Protein AF-A0A2X2IEU6-F1 (afdb_monomer_lite)

Radius of gyration: 15.64 Å; chains: 1; bounding box: 37×18×45 Å

Foldseek 3Di:
DVVLLVVLCVPPVDPQLSLQLLLQLLVPCLPPDDLDDDPVVVVSVVVSVVSSVVSSVCSVVVHHDECVDDLGHNGSVSSVVSSCCCVVPVCVVVVVVSVVVVVVVVD

Sequence (107 aa):
MGAAAGMAWLVDGRYETISMAISSMIGDVSGMICDGASNSCAMKVSTSASAAWKAVLMALDDTAVTGNEGIVAHNVEQSIANLCALASHSMQQTDRQIIEIMASKAR

Organism: Shigella dysenteriae (NCBI:txid622)

InterPro domains:
  IPR005130 Serine dehydratase-like, alpha subunit [PF03313] (2-99)
  IPR021144 Uncharacterised protein family UPF0597 [PTHR30501] (1-106)

pLDDT: mean 95.65, std 4.92, range [55.56, 98.75]

Structure (mmCIF, N/CA/C/O backbone):
data_AF-A0A2X2IEU6-F1
#
_entry.id   AF-A0A2X2IEU6-F1
#
loop_
_atom_site.group_PDB
_atom_site.id
_atom_site.type_symbol
_atom_site.label_atom_id
_atom_site.label_alt_id
_atom_site.label_comp_id
_atom_site.label_asym_id
_atom_site.label_entity_id
_atom_site.label_seq_id
_atom_site.pdbx_PDB_ins_code
_atom_site.Cartn_x
_atom_site.Cartn_y
_atom_site.Cartn_z
_atom_site.occupancy
_atom_site.B_iso_or_equiv
_atom_site.auth_seq_id
_atom_site.auth_comp_id
_atom_site.auth_asym_id
_atom_site.auth_atom_id
_atom_site.pdbx_PDB_model_num
ATOM 1 N N . MET A 1 1 ? 2.238 3.052 -0.839 1.00 94.12 1 MET A N 1
ATOM 2 C CA . MET A 1 1 ? 2.327 3.201 -2.312 1.00 94.12 1 MET A CA 1
ATOM 3 C C . MET A 1 1 ? 3.433 4.171 -2.706 1.00 94.12 1 MET A C 1
ATOM 5 O O . MET A 1 1 ? 4.377 3.719 -3.330 1.00 94.12 1 MET A O 1
ATOM 9 N N . GLY A 1 2 ? 3.414 5.437 -2.263 1.00 96.56 2 GLY A N 1
ATOM 10 C CA . GLY A 1 2 ? 4.483 6.403 -2.589 1.00 96.56 2 GLY A CA 1
ATOM 11 C C . GLY A 1 2 ? 5.908 5.938 -2.248 1.00 96.56 2 GLY A C 1
ATOM 12 O O . GLY A 1 2 ? 6.804 6.070 -3.070 1.00 96.56 2 GLY A O 1
ATOM 13 N N . ALA A 1 3 ? 6.108 5.295 -1.090 1.00 97.62 3 ALA A N 1
ATOM 14 C CA . ALA A 1 3 ? 7.406 4.706 -0.741 1.00 97.62 3 ALA A CA 1
ATOM 15 C C . ALA A 1 3 ? 7.861 3.616 -1.734 1.00 97.62 3 ALA A C 1
ATOM 17 O O . ALA A 1 3 ? 9.026 3.594 -2.111 1.00 97.62 3 ALA A O 1
ATOM 18 N N . ALA A 1 4 ? 6.950 2.750 -2.196 1.00 98.19 4 ALA A N 1
ATOM 19 C CA . ALA A 1 4 ? 7.260 1.727 -3.198 1.00 98.19 4 ALA A CA 1
ATOM 20 C C . ALA A 1 4 ? 7.665 2.363 -4.535 1.00 98.19 4 ALA A C 1
ATOM 22 O O . ALA A 1 4 ? 8.663 1.963 -5.118 1.00 98.19 4 ALA A O 1
ATOM 23 N N . ALA A 1 5 ? 6.947 3.403 -4.972 1.00 98.19 5 ALA A N 1
ATOM 24 C CA . ALA A 1 5 ? 7.280 4.147 -6.185 1.00 98.19 5 ALA A CA 1
ATOM 25 C C . ALA A 1 5 ? 8.669 4.801 -6.101 1.00 98.19 5 ALA A C 1
ATOM 27 O O . ALA A 1 5 ? 9.468 4.671 -7.022 1.00 98.19 5 ALA A O 1
ATOM 28 N N . GLY A 1 6 ? 8.984 5.449 -4.974 1.00 98.38 6 GLY A N 1
ATOM 29 C CA . GLY A 1 6 ? 10.301 6.048 -4.750 1.00 98.38 6 GLY A CA 1
ATOM 30 C C . GLY A 1 6 ? 11.426 5.010 -4.721 1.00 98.38 6 GLY A C 1
ATOM 31 O O . GLY A 1 6 ? 12.460 5.215 -5.348 1.00 98.38 6 GLY A O 1
ATOM 32 N N . MET A 1 7 ? 11.215 3.875 -4.048 1.00 98.44 7 MET A N 1
ATOM 33 C CA . MET A 1 7 ? 12.183 2.772 -4.038 1.00 98.44 7 MET A CA 1
ATOM 34 C C . MET A 1 7 ? 12.387 2.179 -5.439 1.00 98.44 7 MET A C 1
ATOM 36 O O . MET A 1 7 ? 13.527 2.037 -5.864 1.00 98.44 7 MET A O 1
ATOM 40 N N . ALA A 1 8 ? 11.310 1.890 -6.178 1.00 98.44 8 ALA A N 1
ATOM 41 C CA . ALA A 1 8 ? 11.387 1.383 -7.550 1.00 98.44 8 ALA A CA 1
ATOM 42 C C . ALA A 1 8 ? 12.123 2.356 -8.484 1.00 98.44 8 ALA A C 1
ATOM 44 O O . ALA A 1 8 ? 12.977 1.937 -9.264 1.00 98.44 8 ALA A O 1
ATOM 45 N N . TRP A 1 9 ? 11.856 3.661 -8.360 1.00 98.38 9 TRP A N 1
ATOM 46 C CA . TRP A 1 9 ? 12.566 4.686 -9.124 1.00 98.38 9 TRP A CA 1
ATOM 47 C C . TRP A 1 9 ? 14.068 4.695 -8.830 1.00 98.38 9 TRP A C 1
ATOM 49 O O . TRP A 1 9 ? 14.872 4.750 -9.753 1.00 98.38 9 TRP A O 1
ATOM 59 N N . LEU A 1 10 ? 14.455 4.630 -7.553 1.00 98.44 10 LEU A N 1
ATOM 60 C CA . LEU A 1 10 ? 15.865 4.653 -7.158 1.00 98.44 10 LEU A CA 1
ATOM 61 C C . LEU A 1 10 ? 16.624 3.390 -7.580 1.00 98.44 10 LEU A C 1
ATOM 63 O O . LEU A 1 10 ? 17.816 3.481 -7.862 1.00 98.44 10 LEU A O 1
ATOM 67 N N . VAL A 1 11 ? 15.963 2.230 -7.580 1.00 97.38 11 VAL A N 1
ATOM 68 C CA . VAL A 1 11 ? 16.615 0.941 -7.859 1.00 97.38 11 VAL A CA 1
ATOM 69 C C . VAL A 1 11 ? 16.688 0.636 -9.356 1.00 97.38 11 VAL A C 1
ATOM 71 O O . VAL A 1 11 ? 17.712 0.138 -9.810 1.00 97.38 11 VAL A O 1
ATOM 74 N N . ASP A 1 12 ? 15.636 0.932 -10.119 1.00 97.44 12 ASP A N 1
ATOM 75 C CA . ASP A 1 12 ? 15.520 0.506 -11.523 1.00 97.44 12 ASP A CA 1
ATOM 76 C C . ASP A 1 12 ? 15.116 1.640 -12.479 1.00 97.44 12 ASP A C 1
ATOM 78 O O . ASP A 1 12 ? 15.399 1.586 -13.672 1.00 97.44 12 ASP A O 1
ATOM 82 N N . GLY A 1 13 ? 14.481 2.707 -11.982 1.00 95.50 13 GLY A N 1
ATOM 83 C CA . GLY A 1 13 ? 14.197 3.922 -12.763 1.00 95.50 13 GLY A CA 1
ATOM 84 C C . GLY A 1 13 ? 13.159 3.767 -13.883 1.00 95.50 13 GLY A C 1
ATOM 85 O O . GLY A 1 13 ? 12.807 4.754 -14.527 1.00 95.50 13 GLY A O 1
ATOM 86 N N . ARG A 1 14 ? 12.637 2.558 -14.117 1.00 97.56 14 ARG A N 1
ATOM 87 C CA . ARG A 1 14 ? 11.601 2.283 -15.119 1.00 97.56 14 ARG A CA 1
ATOM 88 C C . ARG A 1 14 ? 10.208 2.597 -14.585 1.00 97.56 14 ARG A C 1
ATOM 90 O O . ARG A 1 14 ? 9.863 2.272 -13.444 1.00 97.56 14 ARG A O 1
ATOM 97 N N . TYR A 1 15 ? 9.378 3.188 -15.442 1.00 97.62 15 TYR A N 1
ATOM 98 C CA . TYR A 1 15 ? 7.972 3.442 -15.126 1.00 97.62 15 TYR A CA 1
ATOM 99 C C . TYR A 1 15 ? 7.210 2.132 -14.896 1.00 97.62 15 TYR A C 1
ATOM 101 O O . TYR A 1 15 ? 6.369 2.052 -14.004 1.00 97.62 15 TYR A O 1
ATOM 109 N N . GLU A 1 16 ? 7.543 1.089 -15.651 1.00 98.00 16 GLU A N 1
ATOM 110 C CA . GLU A 1 16 ? 6.931 -0.235 -15.574 1.00 98.00 16 GLU A CA 1
ATOM 111 C C . GLU A 1 16 ? 7.097 -0.837 -14.176 1.00 98.00 16 GLU A C 1
ATOM 113 O O . GLU A 1 16 ? 6.122 -1.289 -13.578 1.00 98.00 16 GLU A O 1
ATOM 118 N N . T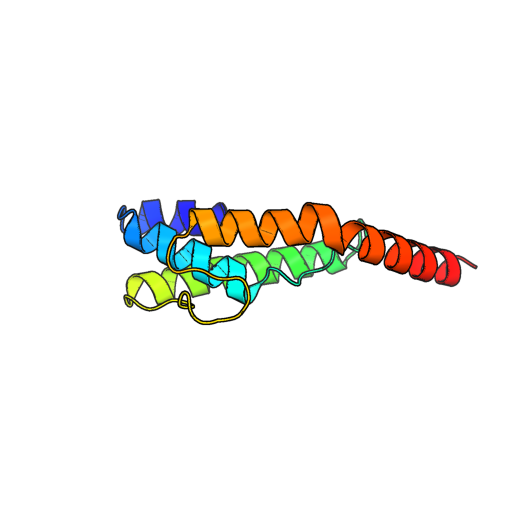HR A 1 17 ? 8.298 -0.751 -13.604 1.00 98.38 17 THR A N 1
ATOM 119 C CA . THR A 1 17 ? 8.599 -1.248 -12.253 1.00 98.38 17 THR A CA 1
ATOM 120 C C . THR A 1 17 ? 7.835 -0.477 -11.186 1.00 98.38 17 THR A C 1
ATOM 122 O O . THR A 1 17 ? 7.295 -1.067 -10.250 1.00 98.38 17 THR A O 1
ATOM 125 N N . ILE A 1 18 ? 7.708 0.843 -11.346 1.00 98.50 18 ILE A N 1
ATOM 126 C CA . ILE A 1 18 ? 6.872 1.667 -10.464 1.00 98.50 18 ILE A CA 1
ATOM 127 C C . ILE A 1 18 ? 5.402 1.254 -10.574 1.00 98.50 18 ILE A C 1
ATOM 129 O O . ILE A 1 18 ? 4.744 1.051 -9.554 1.00 98.50 18 ILE A O 1
ATOM 133 N N . SER A 1 19 ? 4.894 1.113 -11.797 1.00 98.25 19 SER A N 1
ATOM 134 C CA . SER A 1 19 ? 3.512 0.729 -12.093 1.00 98.25 19 SER A CA 1
ATOM 135 C C . SER A 1 19 ? 3.164 -0.636 -11.487 1.00 98.25 19 SER A C 1
ATOM 137 O O . SER A 1 19 ? 2.153 -0.773 -10.790 1.00 98.25 19 SER A O 1
ATOM 139 N N . MET A 1 20 ? 4.047 -1.625 -11.657 1.00 98.50 20 MET A N 1
ATOM 140 C CA . MET A 1 20 ? 3.934 -2.965 -11.073 1.00 98.50 20 MET A CA 1
ATOM 141 C C . MET A 1 20 ? 3.974 -2.941 -9.541 1.00 98.50 20 MET A C 1
ATOM 143 O O . MET A 1 20 ? 3.139 -3.575 -8.885 1.00 98.50 20 MET A O 1
ATOM 147 N N . ALA A 1 21 ? 4.891 -2.168 -8.953 1.00 98.56 21 ALA A N 1
ATOM 148 C CA . ALA A 1 21 ? 5.010 -2.047 -7.503 1.00 98.56 21 ALA A CA 1
ATOM 149 C C . ALA A 1 21 ? 3.783 -1.355 -6.882 1.00 98.56 21 ALA A C 1
ATOM 151 O O . ALA A 1 21 ? 3.280 -1.789 -5.843 1.00 98.56 21 ALA A O 1
ATOM 152 N N . ILE A 1 22 ? 3.258 -0.300 -7.514 1.00 98.44 22 ILE A N 1
ATOM 153 C CA . ILE A 1 22 ? 2.029 0.367 -7.065 1.00 98.44 22 ILE A CA 1
ATOM 154 C C . ILE A 1 22 ? 0.832 -0.580 -7.189 1.00 98.44 22 ILE A C 1
ATOM 156 O O . ILE A 1 22 ? 0.076 -0.708 -6.228 1.00 98.44 22 ILE A O 1
ATOM 160 N N . SER A 1 23 ? 0.679 -1.273 -8.320 1.00 98.31 23 SER A N 1
ATOM 161 C CA . SER A 1 23 ? -0.430 -2.213 -8.545 1.00 98.31 23 SER A CA 1
ATOM 162 C C . SER A 1 23 ? -0.430 -3.342 -7.510 1.00 98.31 23 SER A C 1
ATOM 164 O O . SER A 1 23 ? -1.453 -3.607 -6.877 1.00 98.31 23 SER A O 1
ATOM 166 N N . SER A 1 24 ? 0.742 -3.913 -7.223 1.00 98.31 24 SER A N 1
ATOM 167 C CA . SER A 1 24 ? 0.907 -4.916 -6.164 1.00 98.31 24 SER A CA 1
ATOM 168 C C . SER A 1 24 ? 0.586 -4.363 -4.776 1.00 98.31 24 SER A C 1
ATOM 170 O O . SER A 1 24 ? -0.083 -5.028 -3.990 1.00 98.31 24 SER A O 1
ATOM 172 N N . MET A 1 25 ? 0.980 -3.122 -4.475 1.00 98.19 25 MET A N 1
ATOM 173 C CA . MET A 1 25 ? 0.609 -2.467 -3.216 1.00 98.19 25 MET A CA 1
ATOM 174 C C . MET A 1 25 ? -0.902 -2.250 -3.078 1.00 98.19 25 MET A C 1
ATOM 176 O O . MET A 1 25 ? -1.431 -2.358 -1.971 1.00 98.19 25 MET A O 1
ATOM 180 N N . ILE A 1 26 ? -1.601 -1.929 -4.170 1.00 98.12 26 ILE A N 1
ATOM 181 C CA . ILE A 1 26 ? -3.064 -1.788 -4.174 1.00 98.12 26 ILE A CA 1
ATOM 182 C C . ILE A 1 26 ? -3.723 -3.140 -3.884 1.00 98.12 26 ILE A C 1
ATOM 184 O O . ILE A 1 26 ? -4.647 -3.198 -3.073 1.00 98.12 26 ILE A O 1
ATOM 188 N N . GLY A 1 27 ? -3.222 -4.227 -4.471 1.00 96.75 27 GLY A N 1
ATOM 189 C CA . GLY A 1 27 ? -3.701 -5.578 -4.169 1.00 96.75 27 GLY A CA 1
ATOM 190 C C . GLY A 1 27 ? -3.408 -6.042 -2.734 1.00 96.75 27 GLY A C 1
ATOM 191 O O . GLY A 1 27 ? -4.230 -6.733 -2.144 1.00 96.75 27 GLY A O 1
ATOM 192 N N . ASP A 1 28 ? -2.269 -5.648 -2.158 1.00 96.56 28 ASP A N 1
ATOM 193 C CA . ASP A 1 28 ? -1.781 -6.172 -0.871 1.00 96.56 28 ASP A CA 1
ATOM 194 C C . ASP A 1 28 ? -2.390 -5.467 0.354 1.00 96.56 28 ASP A C 1
ATOM 196 O O . ASP A 1 28 ? -2.836 -6.120 1.295 1.00 96.56 28 ASP A O 1
ATOM 200 N N . VAL A 1 29 ? -2.423 -4.126 0.369 1.00 96.19 29 VAL A N 1
ATOM 201 C CA . VAL A 1 29 ? -2.721 -3.360 1.602 1.00 96.19 29 VAL A CA 1
ATOM 202 C C . VAL A 1 29 ? -3.925 -2.417 1.511 1.00 96.19 29 VAL A C 1
ATOM 204 O O . VAL A 1 29 ? -4.183 -1.675 2.458 1.00 96.19 29 VAL A O 1
ATOM 207 N N . SER A 1 30 ? -4.696 -2.438 0.419 1.00 94.19 30 SER A N 1
ATOM 208 C CA . SER A 1 30 ? -5.877 -1.565 0.249 1.00 94.19 30 SER A CA 1
ATOM 209 C C . SER A 1 30 ? -6.964 -1.751 1.316 1.00 94.19 30 SER A C 1
ATOM 211 O O . SER A 1 30 ? -7.679 -0.803 1.625 1.00 94.19 30 SER A O 1
ATOM 213 N N . GLY A 1 31 ? -7.067 -2.944 1.911 1.00 90.00 31 GLY A N 1
ATOM 214 C CA . GLY A 1 31 ? -8.034 -3.264 2.968 1.00 90.00 31 GLY A CA 1
ATOM 215 C C . GLY A 1 31 ? -7.611 -2.861 4.384 1.00 90.00 31 GLY A C 1
ATOM 216 O O . GLY A 1 31 ? -8.297 -3.200 5.345 1.00 90.00 31 GLY A O 1
ATOM 217 N N . MET A 1 32 ? -6.474 -2.182 4.552 1.00 94.06 32 MET A N 1
ATOM 218 C CA . MET A 1 32 ? -6.014 -1.736 5.865 1.00 94.06 32 MET A CA 1
ATOM 219 C C . MET A 1 32 ? -6.907 -0.608 6.399 1.00 94.06 32 MET A C 1
ATOM 221 O O . MET A 1 32 ? -6.967 0.483 5.840 1.00 94.06 32 MET A O 1
ATOM 225 N N . ILE A 1 33 ? -7.582 -0.864 7.517 1.00 93.69 33 ILE A N 1
ATOM 226 C CA . ILE A 1 33 ? -8.562 0.059 8.100 1.00 93.69 33 ILE A CA 1
ATOM 227 C C . ILE A 1 33 ? -7.882 1.081 9.020 1.00 93.69 33 ILE A C 1
ATOM 229 O O . ILE A 1 33 ? -7.001 0.727 9.809 1.00 93.69 33 ILE A O 1
ATOM 233 N N . CYS A 1 34 ? -8.326 2.339 8.979 1.00 91.81 34 CYS A N 1
ATOM 234 C CA . CYS A 1 34 ? -7.958 3.358 9.962 1.00 91.81 34 CYS A CA 1
ATOM 235 C C . CYS A 1 34 ? -8.958 3.351 11.129 1.00 91.81 34 CYS A C 1
ATOM 237 O O . CYS A 1 34 ? -10.120 3.675 10.937 1.00 91.81 34 CYS A O 1
ATOM 239 N N . ASP A 1 35 ? -8.508 2.989 12.330 1.00 91.06 35 ASP A N 1
ATOM 240 C CA . ASP A 1 35 ? -9.310 2.921 13.562 1.00 91.06 35 ASP A CA 1
ATOM 241 C C . ASP A 1 35 ? -8.873 3.972 14.601 1.00 91.06 35 ASP A C 1
ATOM 243 O O . ASP A 1 35 ? -9.030 3.789 15.808 1.00 91.06 35 ASP A O 1
ATOM 247 N N . GLY A 1 36 ? -8.303 5.082 14.121 1.00 86.38 36 GLY A N 1
ATOM 248 C CA . GLY A 1 36 ? -7.800 6.180 14.944 1.00 86.38 36 GLY A CA 1
ATOM 249 C C . GLY A 1 36 ? -6.346 6.018 15.399 1.00 86.38 36 GLY A C 1
ATOM 250 O O . GLY A 1 36 ? -5.690 5.003 15.159 1.00 86.38 36 GLY A O 1
ATOM 251 N N . ALA A 1 37 ? -5.820 7.062 16.047 1.00 85.81 37 ALA A N 1
ATOM 252 C CA . ALA A 1 37 ? -4.451 7.084 16.556 1.00 85.81 37 ALA A CA 1
ATOM 253 C C . ALA A 1 37 ? -4.299 6.101 17.727 1.00 85.81 37 ALA A C 1
ATOM 255 O O . ALA A 1 37 ? -4.738 6.366 18.845 1.00 85.81 37 ALA A O 1
ATOM 256 N N . SER A 1 38 ? -3.681 4.954 17.460 1.00 87.19 38 SER A N 1
ATOM 257 C CA . SER A 1 38 ? -3.473 3.889 18.439 1.00 87.19 38 SER A CA 1
ATOM 258 C C . SER A 1 38 ? -2.138 3.179 18.204 1.00 87.19 38 SER A C 1
ATOM 260 O O . SER A 1 38 ? -1.452 3.418 17.208 1.00 87.19 38 SER A O 1
ATOM 262 N N . ASN A 1 39 ? -1.776 2.246 19.088 1.00 92.19 39 ASN A N 1
ATOM 263 C CA . ASN A 1 39 ? -0.588 1.405 18.902 1.00 92.19 39 ASN A CA 1
ATOM 264 C C . ASN A 1 39 ? -0.624 0.618 17.576 1.00 92.19 39 ASN A C 1
ATOM 266 O O . ASN A 1 39 ? 0.429 0.290 17.025 1.00 92.19 39 ASN A O 1
ATOM 270 N N . SER A 1 40 ? -1.819 0.362 17.022 1.00 92.69 40 SER A N 1
ATOM 271 C CA . SER A 1 40 ? -1.971 -0.324 15.735 1.00 92.69 40 SER A CA 1
ATOM 272 C C . SER A 1 40 ? -1.399 0.493 14.566 1.00 92.69 40 SER A C 1
ATOM 274 O O . SER A 1 40 ? -0.993 -0.095 13.566 1.00 92.69 40 SER A O 1
ATOM 276 N N . CYS A 1 41 ? -1.268 1.823 14.693 1.00 95.00 41 CYS A N 1
ATOM 277 C CA . CYS A 1 41 ? -0.663 2.674 13.665 1.00 95.00 41 CYS A CA 1
ATOM 278 C C . CYS A 1 41 ? 0.793 2.281 13.380 1.00 95.00 41 CYS A C 1
ATOM 280 O O . CYS A 1 41 ? 1.173 2.158 12.218 1.00 95.00 41 CYS A O 1
ATOM 282 N N . ALA A 1 42 ? 1.597 2.025 14.417 1.00 95.00 42 ALA A N 1
ATOM 283 C CA . ALA A 1 42 ? 2.991 1.610 14.245 1.00 95.00 42 ALA A CA 1
ATOM 284 C C . ALA A 1 42 ? 3.094 0.250 13.534 1.00 95.00 42 ALA A C 1
ATOM 286 O O . ALA A 1 42 ? 3.921 0.074 12.638 1.00 95.00 42 ALA A O 1
ATOM 287 N N . MET A 1 43 ? 2.202 -0.688 13.876 1.00 95.06 43 MET A N 1
ATOM 288 C CA . MET A 1 43 ? 2.120 -1.989 13.205 1.00 95.06 43 MET A CA 1
ATOM 289 C C . MET A 1 43 ? 1.751 -1.832 11.727 1.00 95.06 43 MET A C 1
ATOM 291 O O . MET A 1 43 ? 2.426 -2.384 10.866 1.00 95.06 43 MET A O 1
ATOM 295 N N . LYS A 1 44 ? 0.736 -1.018 11.420 1.00 96.06 44 LYS A N 1
ATOM 296 C CA . LYS A 1 44 ? 0.280 -0.725 10.051 1.00 96.06 44 LYS A CA 1
ATOM 297 C C . LYS A 1 44 ? 1.367 -0.075 9.199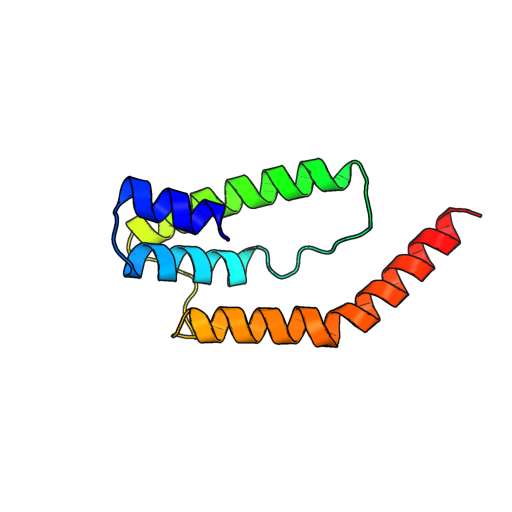 1.00 96.06 44 LYS A C 1
ATOM 299 O O . LYS A 1 44 ? 1.527 -0.438 8.033 1.00 96.06 44 LYS A O 1
ATOM 304 N N . VAL A 1 45 ? 2.149 0.835 9.783 1.00 95.25 45 VAL A N 1
ATOM 305 C CA . VAL A 1 45 ? 3.322 1.434 9.127 1.00 95.25 45 VAL A CA 1
ATOM 306 C C . VAL A 1 45 ? 4.376 0.368 8.833 1.00 95.25 45 VAL A C 1
ATOM 308 O O . VAL A 1 45 ? 4.837 0.284 7.697 1.00 95.25 45 VAL A O 1
ATOM 311 N N . SER A 1 46 ? 4.718 -0.476 9.812 1.00 96.75 46 SER A N 1
ATOM 312 C CA . SER A 1 46 ? 5.681 -1.569 9.624 1.00 96.75 46 SER A CA 1
ATOM 313 C C . SER A 1 46 ? 5.234 -2.536 8.522 1.00 96.75 46 SER A C 1
ATOM 315 O O . SER A 1 46 ? 5.989 -2.768 7.578 1.00 96.75 46 SER A O 1
ATOM 317 N N . THR A 1 47 ? 3.986 -3.010 8.570 1.00 96.94 47 THR A N 1
ATOM 318 C CA . THR A 1 47 ? 3.401 -3.864 7.528 1.00 96.94 47 THR A CA 1
ATOM 319 C C . THR A 1 47 ? 3.438 -3.185 6.161 1.00 96.94 47 THR A C 1
ATOM 321 O O . THR A 1 47 ? 3.855 -3.806 5.189 1.00 96.94 47 THR A O 1
ATOM 324 N N . SER A 1 48 ? 3.069 -1.903 6.078 1.00 97.25 48 SER A N 1
ATOM 325 C CA . SER A 1 48 ? 3.075 -1.152 4.816 1.00 97.25 48 SER A CA 1
ATOM 326 C C . SER A 1 48 ? 4.480 -0.975 4.238 1.00 97.25 48 SER A C 1
ATOM 328 O O . SER A 1 48 ? 4.643 -1.015 3.020 1.00 97.25 48 SER A O 1
ATOM 330 N N . ALA A 1 49 ? 5.496 -0.783 5.083 1.00 97.94 49 ALA A N 1
ATOM 331 C CA . ALA A 1 49 ? 6.885 -0.676 4.646 1.00 97.94 49 ALA A CA 1
ATOM 332 C C . ALA A 1 49 ? 7.407 -2.017 4.107 1.00 97.94 49 ALA A C 1
ATOM 334 O O . ALA A 1 49 ? 7.996 -2.060 3.026 1.00 97.94 49 ALA A O 1
ATOM 335 N N . SER A 1 50 ? 7.130 -3.120 4.811 1.00 98.00 50 SER A N 1
ATOM 336 C CA . SER A 1 50 ? 7.478 -4.469 4.351 1.00 98.00 50 SER A CA 1
ATOM 337 C C . SER A 1 50 ? 6.761 -4.832 3.048 1.00 98.00 50 SER A C 1
ATOM 339 O O . SER A 1 50 ? 7.396 -5.336 2.124 1.00 98.00 50 SER A O 1
ATOM 341 N N . ALA A 1 51 ? 5.466 -4.523 2.945 1.00 98.31 51 ALA A N 1
ATOM 342 C CA . ALA A 1 51 ? 4.678 -4.694 1.728 1.00 98.31 51 ALA A CA 1
ATOM 343 C C . ALA A 1 51 ? 5.248 -3.877 0.559 1.00 98.31 51 ALA A C 1
ATOM 345 O O . ALA A 1 51 ? 5.386 -4.398 -0.545 1.00 98.31 51 ALA A O 1
ATOM 346 N N . ALA A 1 52 ? 5.650 -2.625 0.809 1.00 98.44 52 ALA A N 1
ATOM 347 C CA . ALA A 1 52 ? 6.237 -1.762 -0.212 1.00 98.44 52 ALA A CA 1
ATOM 348 C C . ALA A 1 52 ? 7.521 -2.356 -0.787 1.00 98.44 52 ALA A C 1
ATOM 350 O O . ALA A 1 52 ? 7.676 -2.394 -2.003 1.00 98.44 52 ALA A O 1
ATOM 351 N N . TRP A 1 53 ? 8.419 -2.846 0.069 1.00 98.31 53 TRP A N 1
ATOM 352 C CA . TRP A 1 53 ? 9.648 -3.477 -0.404 1.00 98.31 53 TRP A CA 1
ATOM 353 C C . TRP A 1 53 ? 9.377 -4.803 -1.123 1.00 98.31 53 TRP A C 1
ATOM 355 O O . TRP A 1 53 ? 9.929 -5.033 -2.195 1.00 98.31 53 TRP A O 1
ATOM 365 N N . LYS A 1 54 ? 8.461 -5.631 -0.602 1.00 98.50 54 LYS A N 1
ATOM 366 C CA . LYS A 1 54 ? 8.000 -6.864 -1.264 1.00 98.50 54 LYS A CA 1
ATOM 367 C C . LYS A 1 54 ? 7.481 -6.584 -2.680 1.00 98.50 54 LYS A C 1
ATOM 369 O O . LYS A 1 54 ? 7.887 -7.262 -3.614 1.00 98.50 54 LYS A O 1
ATOM 374 N N . ALA A 1 55 ? 6.633 -5.571 -2.846 1.00 98.56 55 ALA A N 1
ATOM 375 C CA . ALA A 1 55 ? 6.077 -5.187 -4.142 1.00 98.56 55 ALA A CA 1
ATOM 376 C C . ALA A 1 55 ? 7.150 -4.701 -5.129 1.00 98.56 55 ALA A C 1
ATOM 378 O O . ALA A 1 55 ? 7.062 -4.996 -6.317 1.00 98.56 55 ALA A O 1
ATOM 379 N N . VAL A 1 56 ? 8.170 -3.984 -4.645 1.00 98.75 56 VAL A N 1
ATOM 380 C CA . VAL A 1 56 ? 9.315 -3.579 -5.474 1.00 98.75 56 VAL A CA 1
ATOM 381 C C . VAL A 1 56 ? 10.132 -4.794 -5.898 1.00 98.75 56 VAL A C 1
ATOM 383 O O . VAL A 1 56 ? 10.444 -4.911 -7.073 1.00 98.75 56 VAL A O 1
ATOM 386 N N . LEU A 1 57 ? 10.433 -5.722 -4.985 1.00 98.56 57 LEU A N 1
ATOM 387 C CA . LEU A 1 57 ? 11.151 -6.954 -5.327 1.00 98.56 57 LEU A CA 1
ATOM 388 C C . LEU A 1 57 ? 10.409 -7.789 -6.374 1.00 98.56 57 LEU A C 1
ATOM 390 O O . LEU A 1 57 ? 11.037 -8.267 -7.309 1.00 98.56 57 LEU A O 1
ATOM 394 N N . MET A 1 58 ? 9.086 -7.922 -6.247 1.00 98.50 58 MET A N 1
ATOM 395 C CA . MET A 1 58 ? 8.263 -8.589 -7.262 1.00 98.50 58 MET A CA 1
ATOM 396 C C . MET A 1 58 ? 8.365 -7.878 -8.614 1.00 98.50 58 MET A C 1
ATOM 398 O O . MET A 1 58 ? 8.631 -8.518 -9.625 1.00 98.50 58 MET A O 1
ATOM 402 N N . ALA A 1 59 ? 8.232 -6.549 -8.624 1.00 98.38 59 ALA A N 1
ATOM 403 C CA . ALA A 1 59 ? 8.319 -5.760 -9.848 1.00 98.38 59 ALA A CA 1
ATOM 404 C C . ALA A 1 59 ? 9.699 -5.857 -10.525 1.00 98.38 59 ALA A C 1
ATOM 406 O O . ALA A 1 59 ? 9.777 -5.850 -11.748 1.00 98.38 59 ALA A O 1
ATOM 407 N N . LEU A 1 60 ? 10.782 -5.964 -9.749 1.00 98.38 60 LEU A N 1
ATOM 408 C CA . LEU A 1 60 ? 12.135 -6.199 -10.269 1.00 98.38 60 LEU A CA 1
ATOM 409 C C . LEU A 1 60 ? 12.305 -7.600 -10.875 1.00 98.38 60 LEU A C 1
ATOM 411 O O . LEU A 1 60 ? 13.169 -7.784 -11.724 1.00 98.38 60 LEU A O 1
ATOM 415 N N . ASP A 1 61 ? 11.484 -8.561 -10.452 1.00 98.12 61 ASP A N 1
ATOM 416 C CA . ASP A 1 61 ? 11.374 -9.910 -11.024 1.00 98.12 61 ASP A CA 1
ATOM 417 C C . ASP A 1 61 ? 10.349 -9.967 -12.179 1.00 98.12 61 ASP A C 1
ATOM 419 O O . ASP A 1 61 ? 9.901 -11.039 -12.570 1.00 98.12 61 ASP A O 1
ATOM 423 N N . ASP A 1 62 ? 9.921 -8.806 -12.698 1.00 97.56 62 ASP A N 1
ATOM 424 C CA . ASP A 1 62 ? 8.867 -8.656 -13.710 1.00 97.56 62 ASP A CA 1
ATOM 425 C C . ASP A 1 62 ? 7.545 -9.368 -13.329 1.00 97.56 62 ASP A C 1
ATOM 427 O O . ASP A 1 62 ? 6.774 -9.822 -14.181 1.00 97.56 62 ASP A O 1
ATOM 431 N N . THR A 1 63 ? 7.248 -9.436 -12.025 1.00 97.56 63 THR A N 1
ATOM 432 C CA . THR A 1 63 ? 5.996 -9.976 -11.478 1.00 97.56 63 THR A CA 1
ATOM 433 C C . THR A 1 63 ? 5.214 -8.928 -10.687 1.00 97.56 63 THR A C 1
ATOM 435 O O . THR A 1 63 ? 5.760 -8.036 -10.039 1.00 97.56 63 THR A O 1
ATOM 438 N N . ALA A 1 64 ? 3.885 -9.022 -10.726 1.00 97.62 64 ALA A N 1
ATOM 439 C CA . ALA A 1 64 ? 2.995 -8.138 -9.980 1.00 97.62 64 ALA A CA 1
ATOM 440 C C . ALA A 1 64 ? 1.618 -8.776 -9.787 1.00 97.62 64 ALA A C 1
ATOM 442 O O . ALA A 1 64 ? 1.265 -9.729 -10.483 1.00 97.62 64 ALA A O 1
ATOM 443 N N . VAL A 1 65 ? 0.811 -8.200 -8.892 1.00 97.12 65 VAL A N 1
ATOM 444 C CA . VAL A 1 65 ? -0.646 -8.396 -8.951 1.00 97.12 65 VAL A CA 1
ATOM 445 C C . VAL A 1 65 ? -1.131 -7.864 -10.299 1.00 97.12 65 VAL A C 1
ATOM 447 O O . VAL A 1 65 ? -0.816 -6.731 -10.676 1.00 97.12 65 VAL A O 1
ATOM 450 N N . THR A 1 66 ? -1.847 -8.695 -11.045 1.00 94.38 66 THR A N 1
ATOM 451 C CA . THR A 1 66 ? -2.276 -8.406 -12.409 1.00 94.38 66 THR A CA 1
ATOM 452 C C . THR A 1 66 ? -3.609 -7.656 -12.418 1.00 94.38 66 THR A C 1
ATOM 454 O O . THR A 1 66 ? -4.302 -7.521 -11.410 1.00 94.38 66 THR A O 1
ATOM 457 N N . GLY A 1 67 ? -4.002 -7.171 -13.596 1.00 94.38 67 GLY A N 1
ATOM 458 C CA . GLY A 1 67 ? -5.291 -6.503 -13.786 1.00 94.38 67 GLY A CA 1
ATOM 459 C C . GLY A 1 67 ? -6.519 -7.415 -13.694 1.00 94.38 67 GLY A C 1
ATOM 460 O O . GLY A 1 67 ? -7.628 -6.932 -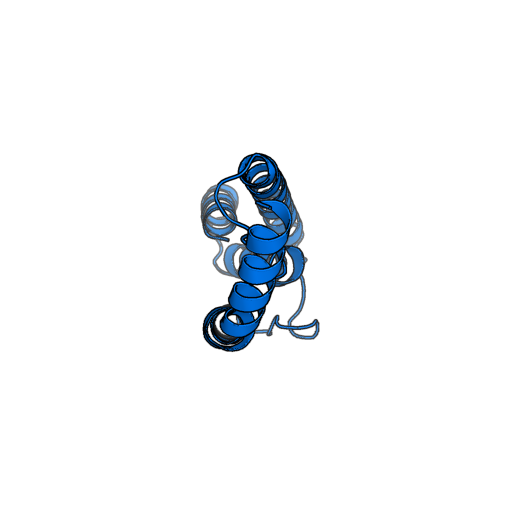13.901 1.00 94.38 67 GLY A O 1
ATOM 461 N N . ASN A 1 68 ? -6.333 -8.711 -13.432 1.00 95.06 68 ASN A N 1
ATOM 462 C CA . ASN A 1 68 ? -7.423 -9.675 -13.291 1.00 95.06 68 ASN A CA 1
ATOM 463 C C . ASN A 1 68 ? -7.848 -9.883 -11.828 1.00 95.06 68 ASN A C 1
ATOM 465 O O . ASN A 1 68 ? -8.871 -10.523 -11.577 1.00 95.06 68 ASN A O 1
ATOM 469 N N . GLU A 1 69 ? -7.083 -9.373 -10.857 1.00 93.75 69 GLU A N 1
ATOM 470 C CA . GLU A 1 69 ? -7.351 -9.589 -9.437 1.00 93.75 69 GLU A CA 1
ATOM 471 C C . GLU A 1 69 ? -8.005 -8.376 -8.758 1.00 93.75 69 GLU A C 1
ATOM 473 O O . GLU A 1 69 ? -7.413 -7.308 -8.586 1.00 93.75 69 GLU A O 1
ATOM 478 N N . GLY A 1 70 ? -9.219 -8.586 -8.243 1.00 94.88 70 GLY A N 1
ATOM 479 C CA . GLY A 1 70 ? -9.870 -7.666 -7.310 1.00 94.88 70 GLY A CA 1
ATOM 480 C C . GLY A 1 70 ? -10.058 -6.255 -7.872 1.00 94.88 70 GLY A C 1
ATOM 481 O O . GLY A 1 70 ? -10.755 -6.065 -8.863 1.00 94.88 70 GLY A O 1
ATOM 482 N N . ILE A 1 71 ? -9.488 -5.257 -7.187 1.00 96.56 71 ILE A N 1
ATOM 483 C CA . ILE A 1 71 ? -9.587 -3.836 -7.571 1.00 96.56 71 ILE A CA 1
ATOM 484 C C . ILE A 1 71 ? -8.425 -3.360 -8.458 1.00 96.56 71 ILE A C 1
ATOM 486 O O . ILE A 1 71 ? -8.407 -2.192 -8.857 1.00 96.56 71 ILE A O 1
ATOM 490 N N . VAL A 1 72 ? -7.449 -4.228 -8.740 1.00 97.94 72 VAL A N 1
ATOM 491 C CA . VAL A 1 72 ? -6.301 -3.914 -9.595 1.00 97.94 72 VAL A CA 1
ATOM 492 C C . VAL A 1 72 ? -6.717 -4.062 -11.058 1.00 97.94 72 VAL A C 1
ATOM 494 O O . VAL A 1 72 ? -7.405 -5.002 -11.433 1.00 97.94 72 VAL A O 1
ATOM 497 N N . ALA A 1 73 ? -6.308 -3.109 -11.887 1.00 97.69 73 ALA A N 1
ATOM 498 C CA . ALA A 1 73 ? -6.524 -3.076 -13.325 1.00 97.69 73 ALA A CA 1
ATOM 499 C C . ALA A 1 73 ? -5.180 -3.125 -14.072 1.00 97.69 73 ALA A C 1
ATOM 501 O O . ALA A 1 73 ? -4.120 -2.875 -13.503 1.00 97.69 73 ALA A O 1
ATOM 502 N N . HIS A 1 74 ? -5.218 -3.394 -15.381 1.00 95.25 74 HIS A N 1
ATOM 503 C CA . HIS A 1 74 ? -4.010 -3.407 -16.224 1.00 95.25 74 HIS A CA 1
ATOM 504 C C . HIS A 1 74 ? -3.322 -2.038 -16.338 1.00 95.25 74 HIS A C 1
ATOM 506 O O . HIS A 1 74 ? -2.151 -1.959 -16.697 1.00 95.25 74 HIS A O 1
ATOM 512 N N . ASN A 1 75 ? -4.053 -0.961 -16.053 1.00 96.19 75 ASN A N 1
ATOM 513 C CA . ASN A 1 75 ? -3.526 0.391 -15.978 1.00 96.19 75 ASN A CA 1
ATOM 514 C C . ASN A 1 75 ? -3.460 0.816 -14.504 1.00 96.19 75 ASN A C 1
ATOM 516 O O . ASN A 1 75 ? -4.475 0.787 -13.806 1.00 96.19 75 ASN A O 1
ATOM 520 N N . VAL A 1 76 ? -2.281 1.246 -14.047 1.00 97.50 76 VAL A N 1
ATOM 521 C CA . VAL A 1 76 ? -2.055 1.660 -12.655 1.00 97.50 76 VAL A CA 1
ATOM 522 C C . VAL A 1 76 ? -2.927 2.842 -12.227 1.00 97.50 76 VAL A C 1
ATOM 524 O O . VAL A 1 76 ? -3.438 2.836 -11.111 1.00 97.50 76 VAL A O 1
ATOM 527 N N . GLU A 1 77 ? -3.185 3.809 -13.107 1.00 97.81 77 GLU A N 1
ATOM 528 C CA . GLU A 1 77 ? -4.080 4.939 -12.830 1.00 97.81 77 GLU A CA 1
ATOM 529 C C . GLU A 1 77 ? -5.515 4.461 -12.613 1.00 97.81 77 GLU A C 1
ATOM 531 O O . GLU A 1 77 ? -6.208 4.946 -11.721 1.00 97.81 77 GLU A O 1
ATOM 536 N N . GLN A 1 78 ? -5.955 3.452 -13.371 1.00 98.38 78 GLN A N 1
ATOM 537 C CA . GLN A 1 78 ? -7.269 2.848 -13.159 1.00 98.38 78 GLN A CA 1
ATOM 538 C C . GLN A 1 78 ? -7.329 2.076 -11.832 1.00 98.38 78 GLN A C 1
ATOM 540 O O . GLN A 1 78 ? -8.330 2.172 -11.125 1.00 98.38 78 GLN A O 1
ATOM 545 N N . SER A 1 79 ? -6.263 1.364 -11.449 1.00 98.06 79 SER A N 1
ATOM 546 C CA . SER A 1 79 ? -6.152 0.728 -10.124 1.00 98.06 79 SER A CA 1
ATOM 547 C C . SER A 1 79 ? -6.241 1.761 -8.995 1.00 98.06 79 SER A C 1
ATOM 549 O O . SER A 1 79 ? -6.954 1.553 -8.011 1.00 98.06 79 SER A O 1
ATOM 551 N N . ILE A 1 80 ? -5.550 2.897 -9.143 1.00 98.00 80 ILE A N 1
ATOM 552 C CA . ILE A 1 80 ? -5.604 4.017 -8.193 1.00 98.00 80 ILE A CA 1
ATOM 553 C C . ILE A 1 80 ? -7.022 4.594 -8.145 1.00 98.00 80 ILE A C 1
ATOM 555 O O . ILE A 1 80 ? -7.558 4.788 -7.057 1.00 98.00 80 ILE A O 1
ATOM 559 N N . ALA A 1 81 ? -7.667 4.804 -9.294 1.00 98.12 81 ALA A N 1
ATOM 560 C CA . ALA A 1 81 ? -9.040 5.297 -9.362 1.00 98.12 81 ALA A CA 1
ATOM 561 C C . ALA A 1 81 ? -10.034 4.344 -8.676 1.00 98.12 81 ALA A C 1
ATOM 563 O O . ALA A 1 81 ? -10.898 4.802 -7.928 1.00 98.12 81 ALA A O 1
ATOM 564 N N . ASN A 1 82 ? -9.882 3.028 -8.859 1.00 97.44 82 ASN A N 1
ATOM 565 C CA . ASN A 1 82 ? -10.701 2.018 -8.184 1.00 97.44 82 ASN A CA 1
ATOM 566 C C . ASN A 1 82 ? -10.519 2.075 -6.659 1.00 97.44 82 ASN A C 1
ATOM 568 O O . ASN A 1 82 ? -11.502 2.070 -5.913 1.00 97.44 82 ASN A O 1
ATOM 572 N N . LEU A 1 83 ? -9.270 2.182 -6.189 1.00 97.38 83 LEU A N 1
ATOM 573 C CA . LEU A 1 83 ? -8.967 2.360 -4.769 1.00 97.38 83 LEU A CA 1
ATOM 574 C C . LEU A 1 83 ? -9.584 3.651 -4.220 1.00 97.38 83 LEU A C 1
ATOM 576 O O . LEU A 1 83 ? -10.192 3.635 -3.150 1.00 97.38 83 LEU A O 1
ATOM 580 N N . CYS A 1 84 ? -9.452 4.761 -4.948 1.00 96.94 84 CYS A N 1
ATOM 581 C CA . CYS A 1 84 ? -10.041 6.041 -4.573 1.00 96.94 84 CYS A CA 1
ATOM 582 C C . CYS A 1 84 ? -11.565 5.951 -4.492 1.00 96.94 84 CYS A C 1
ATOM 584 O O . CYS A 1 84 ? -12.136 6.429 -3.519 1.00 96.94 84 CYS A O 1
ATOM 586 N N . ALA A 1 85 ? -12.231 5.290 -5.441 1.00 96.88 85 ALA A N 1
ATOM 587 C CA . ALA A 1 85 ? -13.677 5.094 -5.385 1.00 96.88 85 ALA A CA 1
ATOM 588 C C . ALA A 1 85 ? -14.097 4.322 -4.119 1.00 96.88 85 ALA A C 1
ATOM 590 O O . ALA A 1 85 ? -15.028 4.732 -3.421 1.00 96.88 85 ALA A O 1
ATOM 591 N N . LEU A 1 86 ? -13.375 3.254 -3.765 1.00 96.19 86 LEU A N 1
ATOM 592 C CA . LEU A 1 86 ? -13.625 2.489 -2.539 1.00 96.19 86 LEU A CA 1
ATOM 593 C C . LEU A 1 86 ? -13.400 3.341 -1.275 1.00 96.19 86 LEU A C 1
ATOM 595 O O . LEU A 1 86 ? -14.246 3.362 -0.377 1.00 96.19 86 LEU A O 1
ATOM 599 N N . ALA A 1 87 ? -12.289 4.078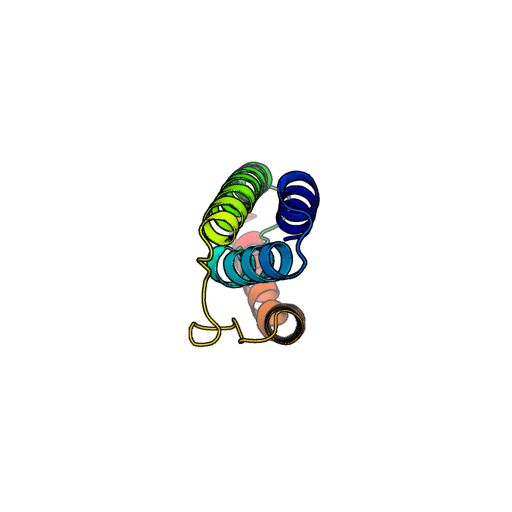 -1.223 1.00 95.19 87 ALA A N 1
ATOM 600 C CA . ALA A 1 87 ? -11.934 4.938 -0.098 1.00 95.19 87 ALA A CA 1
ATOM 601 C C . ALA A 1 87 ? -12.891 6.131 0.065 1.00 95.19 87 ALA A C 1
ATOM 603 O O . ALA A 1 87 ? -13.248 6.495 1.182 1.00 95.19 87 ALA A O 1
ATOM 604 N N . SER A 1 88 ? -13.337 6.740 -1.032 1.00 94.56 88 SER A N 1
ATOM 605 C CA . SER A 1 88 ? -14.193 7.926 -0.998 1.00 94.56 88 SER A CA 1
ATOM 606 C C . SER A 1 88 ? -15.667 7.600 -0.798 1.00 94.56 88 SER A C 1
ATOM 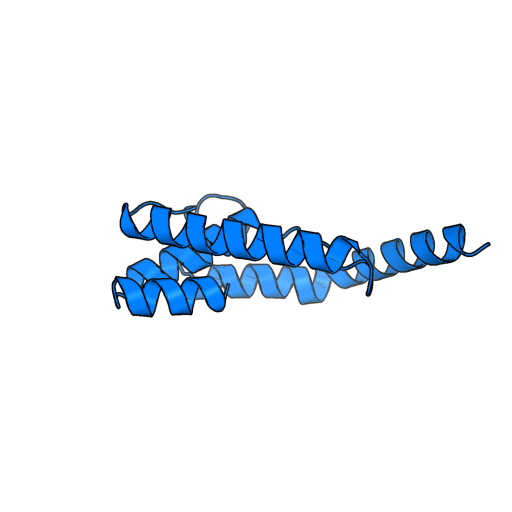608 O O . SER A 1 88 ? -16.374 8.422 -0.223 1.00 94.56 88 SER A O 1
ATOM 610 N N . HIS A 1 89 ? -16.148 6.435 -1.241 1.00 93.62 89 HIS A N 1
ATOM 611 C CA . HIS A 1 89 ? -17.570 6.088 -1.155 1.00 93.62 89 HIS A CA 1
ATOM 612 C C . HIS A 1 89 ? -17.850 5.028 -0.086 1.00 93.62 89 HIS A C 1
ATOM 614 O O . HIS A 1 89 ? -18.610 5.279 0.850 1.00 93.62 89 HIS A O 1
ATOM 620 N N . SER A 1 90 ? -17.231 3.852 -0.189 1.00 93.81 90 SER A N 1
ATOM 621 C CA . SER A 1 90 ? -17.555 2.703 0.669 1.00 93.81 90 SER A CA 1
ATOM 622 C C . SER A 1 90 ? -17.021 2.856 2.094 1.00 93.81 90 SER A C 1
ATOM 624 O O . SER A 1 90 ? -17.704 2.494 3.057 1.00 93.81 90 SER A O 1
ATOM 626 N N . MET A 1 91 ? -15.827 3.435 2.260 1.00 95.25 91 MET A N 1
ATOM 627 C CA . MET A 1 91 ? -15.223 3.593 3.589 1.00 95.25 91 MET A CA 1
ATOM 628 C C . MET A 1 91 ? -15.981 4.571 4.494 1.00 95.25 91 MET A C 1
ATOM 630 O O . MET A 1 91 ? -15.841 4.466 5.705 1.00 95.25 91 MET A O 1
ATOM 634 N N . GLN A 1 92 ? -16.865 5.430 3.968 1.00 94.31 92 GLN A N 1
ATOM 635 C CA . GLN A 1 92 ? -17.707 6.297 4.808 1.00 94.31 92 GLN A CA 1
ATOM 636 C C . GLN A 1 92 ? -18.622 5.496 5.749 1.00 94.31 92 GLN A C 1
ATOM 638 O O . GLN A 1 92 ? -18.843 5.884 6.892 1.00 94.31 92 GLN A O 1
ATOM 643 N N . GLN A 1 93 ? -19.166 4.370 5.277 1.00 95.75 93 GLN A N 1
ATOM 644 C CA . GLN A 1 93 ? -19.987 3.495 6.122 1.00 95.75 93 GLN A CA 1
ATOM 645 C C . GLN A 1 93 ? -19.123 2.692 7.096 1.00 95.75 93 GLN A C 1
ATOM 647 O O . GLN A 1 93 ? -19.518 2.463 8.236 1.00 95.75 93 GLN A O 1
ATOM 652 N N . THR A 1 94 ? -17.922 2.308 6.657 1.00 95.75 94 THR A N 1
ATOM 653 C CA . THR A 1 94 ? -16.952 1.605 7.507 1.00 95.75 94 THR A CA 1
ATOM 654 C C . THR A 1 94 ? -16.525 2.498 8.674 1.00 95.75 94 THR A C 1
ATOM 656 O O . THR A 1 94 ? -16.522 2.046 9.813 1.00 95.75 94 THR A O 1
ATOM 659 N N . ASP A 1 95 ? -16.263 3.780 8.412 1.00 95.06 95 ASP A N 1
ATOM 660 C CA . ASP A 1 95 ? -15.913 4.784 9.420 1.00 95.06 95 ASP A CA 1
ATOM 661 C C . ASP A 1 95 ? -16.998 4.929 10.499 1.00 95.06 95 ASP A C 1
ATOM 663 O O . ASP A 1 95 ? -16.703 4.854 11.692 1.00 95.06 95 ASP A O 1
ATOM 667 N N . ARG A 1 96 ? -18.279 5.000 10.103 1.00 96.06 96 ARG A N 1
ATOM 668 C CA . ARG A 1 96 ? -19.402 5.005 11.062 1.00 96.06 96 ARG A CA 1
ATOM 669 C C . ARG A 1 96 ? -19.388 3.776 11.968 1.00 96.06 96 ARG A C 1
ATOM 671 O O . ARG A 1 96 ? -19.483 3.919 13.185 1.00 96.06 96 ARG A O 1
ATOM 678 N N . GLN A 1 97 ? -19.217 2.587 11.390 1.00 96.56 97 GLN A N 1
ATOM 679 C CA . GLN A 1 97 ? -19.192 1.346 12.162 1.00 96.56 97 GLN A CA 1
ATOM 680 C C . GLN A 1 97 ? -18.004 1.290 13.134 1.00 96.56 97 GLN A C 1
ATOM 682 O O . GLN A 1 97 ? -18.149 0.808 14.260 1.00 96.56 97 GLN A O 1
ATOM 687 N N . ILE A 1 98 ? -16.837 1.786 12.717 1.00 95.00 98 ILE A N 1
ATOM 688 C CA . ILE A 1 98 ? -15.642 1.881 13.564 1.00 95.00 98 ILE A CA 1
ATOM 689 C C . ILE A 1 98 ? -15.912 2.798 14.755 1.00 95.00 98 ILE A C 1
ATOM 691 O O . ILE A 1 98 ? -15.647 2.407 15.893 1.00 95.00 98 ILE A O 1
ATOM 695 N N . ILE A 1 99 ? -16.483 3.981 14.513 1.00 95.06 99 ILE A N 1
ATOM 696 C CA . ILE A 1 99 ? -16.810 4.948 15.567 1.00 95.06 99 ILE A CA 1
ATOM 697 C C . ILE A 1 99 ? -17.803 4.349 16.567 1.00 95.06 99 ILE A C 1
ATOM 699 O O . ILE A 1 99 ? -17.604 4.497 17.772 1.00 95.06 99 ILE A O 1
ATOM 703 N N . GLU A 1 100 ? -18.828 3.629 16.107 1.00 96.50 100 GLU A N 1
ATOM 704 C CA . GLU A 1 100 ? -19.774 2.936 16.992 1.00 96.50 100 GLU A CA 1
ATOM 705 C C . GLU A 1 100 ? -19.072 1.919 17.906 1.00 96.50 100 GLU A C 1
ATOM 707 O O . GLU A 1 100 ? -19.307 1.912 19.117 1.00 96.50 100 GLU A O 1
ATOM 712 N N . ILE A 1 101 ? -18.159 1.112 17.353 1.00 95.25 101 ILE A N 1
ATOM 713 C CA . ILE A 1 101 ? -17.364 0.134 18.115 1.00 95.25 101 ILE A CA 1
ATOM 714 C C . ILE A 1 101 ? -16.435 0.836 19.116 1.00 95.25 101 ILE A C 1
ATOM 716 O O . ILE A 1 101 ? -16.254 0.370 20.243 1.00 95.25 101 ILE A O 1
ATOM 720 N N . MET A 1 102 ? -15.807 1.946 18.723 1.00 93.81 102 MET A N 1
ATOM 721 C CA . MET A 1 102 ? -14.942 2.725 19.613 1.00 93.81 102 MET A CA 1
ATOM 722 C C . MET A 1 102 ? -15.749 3.342 20.760 1.00 93.81 102 MET A C 1
ATOM 724 O O . MET A 1 102 ? -15.353 3.231 21.921 1.00 93.81 102 MET A O 1
ATOM 728 N N . ALA A 1 103 ? -16.908 3.927 20.455 1.00 94.06 103 ALA A N 1
ATOM 729 C CA . ALA A 1 103 ? -17.796 4.537 21.436 1.00 94.06 103 ALA A CA 1
ATOM 730 C C . ALA A 1 103 ? -18.377 3.507 22.416 1.00 94.06 103 ALA A C 1
ATOM 732 O O . ALA A 1 103 ? -18.534 3.814 23.598 1.00 94.06 103 ALA A O 1
ATOM 733 N N . SER A 1 104 ? -18.659 2.278 21.965 1.00 95.88 104 SER A N 1
ATOM 734 C CA . SER A 1 104 ? -19.152 1.216 22.848 1.00 95.88 104 SER A CA 1
ATOM 735 C C . SER A 1 104 ? -18.095 0.716 23.836 1.00 95.88 104 SER A C 1
ATOM 737 O O . SER A 1 104 ? -18.459 0.270 24.916 1.00 95.88 104 SER A O 1
ATOM 739 N N . LYS A 1 105 ? -16.803 0.784 23.483 1.00 91.19 105 LYS A N 1
ATOM 740 C CA . LYS A 1 105 ? -15.676 0.388 24.354 1.00 91.19 105 LYS A CA 1
ATOM 741 C C . LYS A 1 105 ? -15.291 1.449 25.387 1.00 91.19 105 LYS A C 1
ATOM 743 O O . LYS A 1 105 ? -14.610 1.123 26.350 1.00 91.19 105 LYS A O 1
ATOM 748 N N . ALA A 1 106 ? -15.655 2.709 25.151 1.00 79.56 106 ALA A N 1
ATOM 749 C CA . ALA A 1 106 ? -15.347 3.823 26.046 1.00 79.56 106 ALA A CA 1
ATOM 750 C C . ALA A 1 106 ? -16.326 3.946 27.233 1.00 79.56 106 ALA A C 1
ATOM 752 O O . ALA A 1 106 ? -16.139 4.819 28.079 1.00 79.56 106 ALA A O 1
ATOM 753 N N . ARG A 1 107 ? -17.375 3.115 27.264 1.00 55.56 107 ARG A N 1
ATOM 754 C CA . ARG A 1 107 ? -18.300 2.963 28.394 1.00 55.56 107 ARG A CA 1
ATOM 755 C C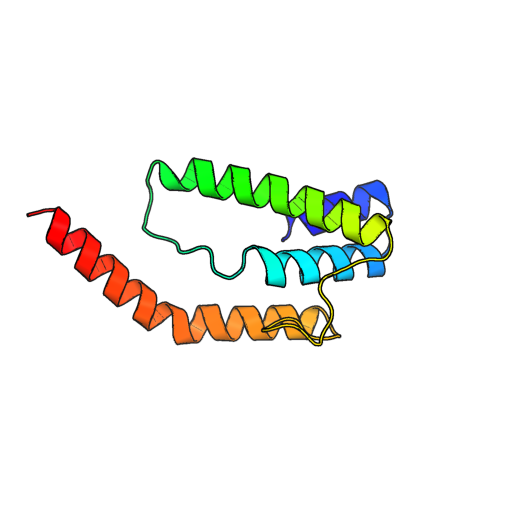 . ARG A 1 107 ? -17.784 1.906 29.357 1.00 55.56 107 ARG A C 1
ATOM 757 O O . ARG A 1 107 ? -17.962 2.125 30.572 1.00 55.56 107 ARG A O 1
#

Secondary structure (DSSP, 8-state):
-HHHHHHHHHHT--HHHHHHHHHHHHHHHTT----SSSTHHHHHHHHHHHHHHHHHHHHHTT----TTSTT--SSHHHHHHHHHHIIIIIHHHHHHHHHHHHHHHT-